Protein AF-A0AAU9NXB6-F1 (afdb_monomer)

Secondary structure (DSSP, 8-state):
----------------------BTTEEEEEEE-TT--HHHHHHHHHHHH-TT-EEEEEGGGEEEEEEES--

Structure (mmCIF, N/CA/C/O backbone):
data_AF-A0AAU9NXB6-F1
#
_entry.id   AF-A0AAU9NXB6-F1
#
loop_
_atom_site.group_PDB
_atom_site.id
_atom_site.type_symbol
_atom_site.label_atom_id
_atom_site.label_alt_id
_atom_site.label_comp_id
_atom_site.label_asym_id
_atom_site.label_entity_id
_atom_site.label_seq_id
_atom_site.pdbx_PDB_ins_code
_atom_site.Cartn_x
_atom_site.Cartn_y
_atom_site.Cartn_z
_atom_site.occupancy
_atom_site.B_iso_or_equiv
_atom_site.auth_seq_id
_atom_site.auth_comp_id
_atom_site.auth_asym_id
_atom_site.auth_atom_id
_atom_site.pdbx_PDB_model_num
ATOM 1 N N . MET A 1 1 ? 0.799 -30.426 -34.381 1.00 42.09 1 MET A N 1
ATOM 2 C CA . MET A 1 1 ? 1.077 -28.975 -34.424 1.00 42.09 1 MET A CA 1
ATOM 3 C C . MET A 1 1 ? 0.694 -28.375 -33.078 1.00 42.09 1 MET A C 1
ATOM 5 O O . MET A 1 1 ? -0.444 -28.544 -32.676 1.00 42.09 1 MET A O 1
ATOM 9 N N . ALA A 1 2 ? 1.685 -27.779 -32.401 1.00 43.25 2 ALA A N 1
ATOM 10 C CA . ALA A 1 2 ? 1.621 -26.818 -31.287 1.00 43.25 2 ALA A CA 1
ATOM 11 C C . ALA A 1 2 ? 0.634 -27.118 -30.136 1.00 43.25 2 ALA A C 1
ATOM 13 O O . ALA A 1 2 ? -0.523 -26.721 -30.157 1.00 43.25 2 ALA A O 1
ATOM 14 N N . SER A 1 3 ? 1.066 -27.870 -29.124 1.00 43.59 3 SER A N 1
ATOM 15 C CA . SER A 1 3 ? 1.651 -27.309 -27.886 1.00 43.59 3 SER A CA 1
ATOM 16 C C . SER A 1 3 ? 0.752 -26.289 -27.186 1.00 43.59 3 SER A C 1
ATOM 18 O O . SER A 1 3 ? 0.913 -25.080 -27.323 1.00 43.59 3 SER A O 1
ATOM 20 N N . ILE A 1 4 ? -0.180 -26.838 -26.412 1.00 50.25 4 ILE A N 1
ATOM 21 C CA . ILE A 1 4 ? -0.601 -26.412 -25.075 1.00 50.25 4 ILE A CA 1
ATOM 22 C C . ILE A 1 4 ? 0.207 -25.207 -24.541 1.00 50.25 4 ILE A C 1
ATOM 24 O O . ILE A 1 4 ? 1.318 -25.355 -24.041 1.00 50.25 4 ILE A O 1
ATOM 28 N N . LYS A 1 5 ? -0.366 -24.008 -24.640 1.00 44.03 5 LYS A N 1
ATOM 29 C CA . LYS A 1 5 ? -0.003 -22.831 -23.836 1.00 44.03 5 LYS A CA 1
ATOM 30 C C . LYS A 1 5 ? -1.220 -22.586 -22.935 1.00 44.03 5 LYS A C 1
ATOM 32 O O . LYS A 1 5 ? -2.140 -21.894 -23.338 1.00 44.03 5 LYS A O 1
ATOM 37 N N . LEU A 1 6 ? -1.435 -23.275 -21.810 1.00 45.41 6 LEU A N 1
ATOM 38 C CA . LEU A 1 6 ? -0.582 -23.331 -20.614 1.00 45.41 6 LEU A CA 1
ATOM 39 C C . LEU A 1 6 ? 0.076 -21.977 -20.319 1.00 45.41 6 LEU A C 1
ATOM 41 O O . LEU A 1 6 ? 1.284 -21.816 -20.215 1.00 45.41 6 LEU A O 1
ATOM 45 N N . SER A 1 7 ? -0.773 -20.965 -20.219 1.00 42.19 7 SER A N 1
ATOM 46 C CA . SER A 1 7 ? -0.516 -19.773 -19.420 1.00 42.19 7 SER A CA 1
ATOM 47 C C . SER A 1 7 ? -1.791 -19.565 -18.609 1.00 42.19 7 SER A C 1
ATOM 49 O O . SER A 1 7 ? -2.578 -18.667 -18.862 1.00 42.19 7 SER A O 1
ATOM 51 N N . VAL A 1 8 ? -2.164 -20.515 -17.742 1.00 43.53 8 VAL A N 1
ATOM 52 C CA . VAL 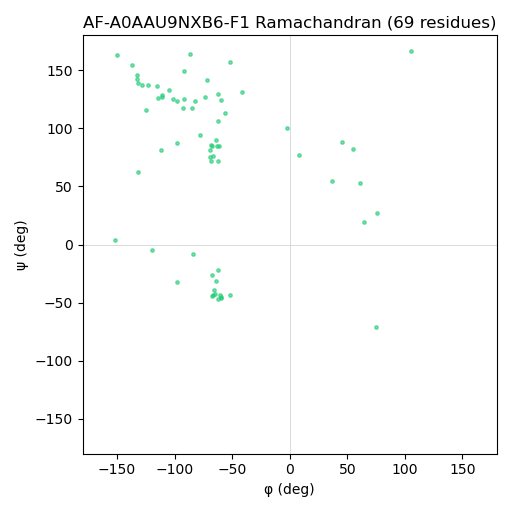A 1 8 ? -1.853 -20.391 -16.307 1.00 43.53 8 VAL A CA 1
ATOM 53 C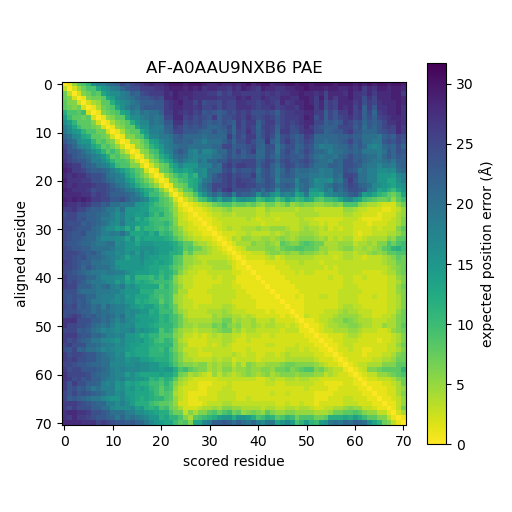 C . VAL A 1 8 ? -1.280 -19.003 -16.049 1.00 43.53 8 VAL A C 1
ATOM 55 O O . VAL A 1 8 ? -0.069 -18.810 -15.970 1.00 43.53 8 VAL A O 1
ATOM 58 N N . ALA A 1 9 ? -2.180 -18.018 -16.012 1.00 43.72 9 ALA A N 1
ATOM 59 C CA . ALA A 1 9 ? -1.979 -16.767 -15.308 1.00 43.72 9 ALA A CA 1
ATOM 60 C C . ALA A 1 9 ? -1.839 -17.154 -13.836 1.00 43.72 9 ALA A C 1
ATOM 62 O O . ALA A 1 9 ? -2.749 -17.031 -13.020 1.00 43.72 9 ALA A O 1
ATOM 63 N N . LEU A 1 10 ? -0.685 -17.753 -13.563 1.00 46.59 10 LEU A N 1
ATOM 64 C CA . LEU A 1 10 ? -0.124 -18.077 -12.287 1.00 46.59 10 LEU A CA 1
ATOM 65 C C . LEU A 1 10 ? 0.209 -16.713 -11.693 1.00 46.59 10 LEU A C 1
ATOM 67 O O . LEU A 1 10 ? 1.360 -16.285 -11.652 1.00 46.59 10 LEU A O 1
ATOM 71 N N . VAL A 1 11 ? -0.828 -15.978 -11.298 1.00 50.53 11 VAL A N 1
ATOM 72 C CA . VAL A 1 11 ? -0.687 -14.893 -10.345 1.00 50.53 11 VAL A CA 1
ATOM 73 C C . VAL A 1 11 ? -0.370 -15.616 -9.042 1.00 50.53 11 VAL A C 1
ATOM 75 O O . VAL A 1 11 ? -1.239 -15.839 -8.203 1.00 50.53 11 VAL A O 1
ATOM 78 N N . ILE A 1 12 ? 0.876 -16.094 -8.923 1.00 50.69 12 ILE A N 1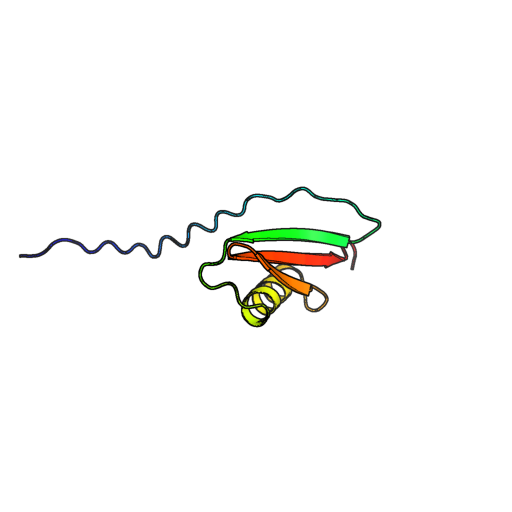
ATOM 79 C CA . ILE A 1 12 ? 1.451 -16.469 -7.644 1.00 50.69 12 ILE A CA 1
ATOM 80 C C . ILE A 1 12 ? 1.498 -15.149 -6.890 1.00 50.69 12 ILE A C 1
ATOM 82 O O . ILE A 1 12 ? 2.445 -14.370 -7.003 1.00 50.69 12 ILE A O 1
ATOM 86 N N . ILE A 1 13 ? 0.424 -14.857 -6.167 1.00 57.34 13 ILE A N 1
ATOM 87 C CA . ILE A 1 13 ? 0.441 -13.867 -5.109 1.00 57.34 13 ILE A CA 1
ATOM 88 C C . ILE A 1 13 ? 1.347 -14.496 -4.052 1.00 57.34 13 ILE A C 1
ATOM 90 O O . ILE A 1 13 ? 0.883 -15.200 -3.158 1.00 57.34 13 ILE A O 1
ATOM 94 N N . LEU A 1 14 ? 2.664 -14.314 -4.197 1.00 48.03 14 LEU A N 1
ATOM 95 C CA . LEU A 1 14 ? 3.622 -14.517 -3.117 1.00 48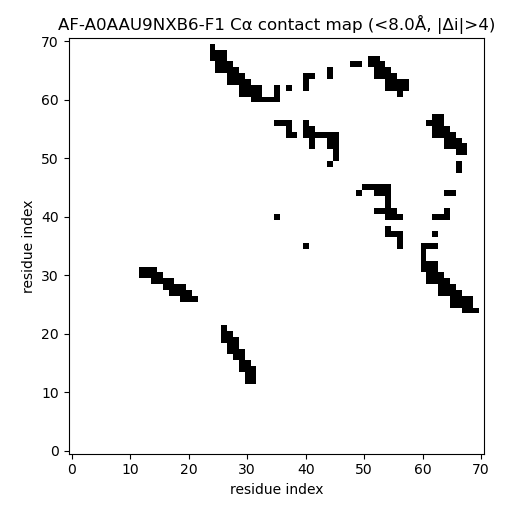.03 14 LEU A CA 1
ATOM 96 C C . LEU A 1 14 ? 3.323 -13.422 -2.090 1.00 48.03 14 LEU A C 1
ATOM 98 O O . LEU A 1 14 ? 3.988 -12.389 -2.024 1.00 48.03 14 LEU A O 1
ATOM 102 N N . ALA A 1 15 ? 2.245 -13.627 -1.333 1.00 48.59 15 ALA A N 1
ATOM 103 C CA . ALA A 1 15 ? 1.976 -12.925 -0.099 1.00 48.59 15 ALA A CA 1
ATOM 104 C C . ALA A 1 15 ? 3.012 -13.434 0.901 1.00 48.59 15 ALA A C 1
ATOM 106 O O . ALA A 1 15 ? 2.760 -14.344 1.687 1.00 48.59 15 ALA A O 1
ATOM 107 N N . ILE A 1 16 ? 4.220 -12.879 0.823 1.00 50.91 16 ILE A N 1
ATOM 108 C CA . ILE A 1 16 ? 5.143 -12.937 1.945 1.00 50.91 16 ILE A CA 1
ATOM 109 C C . ILE A 1 16 ? 4.412 -12.176 3.046 1.00 50.91 16 ILE A C 1
ATOM 111 O O . ILE A 1 16 ? 4.221 -10.964 2.942 1.00 50.91 16 ILE A O 1
ATOM 115 N N . VAL A 1 17 ? 3.900 -12.917 4.030 1.00 50.50 17 VAL A N 1
ATOM 116 C CA . VAL A 1 17 ? 3.247 -12.388 5.227 1.00 50.50 17 VAL A CA 1
ATOM 117 C C . VAL A 1 17 ? 4.308 -11.586 5.978 1.00 50.50 17 VAL A C 1
ATOM 119 O O . VAL A 1 17 ? 5.040 -12.106 6.816 1.00 50.50 17 VAL A O 1
ATOM 122 N N . GLY A 1 18 ? 4.464 -10.328 5.566 1.00 47.00 18 GLY A N 1
ATOM 123 C CA . GLY A 1 18 ? 5.315 -9.341 6.201 1.00 47.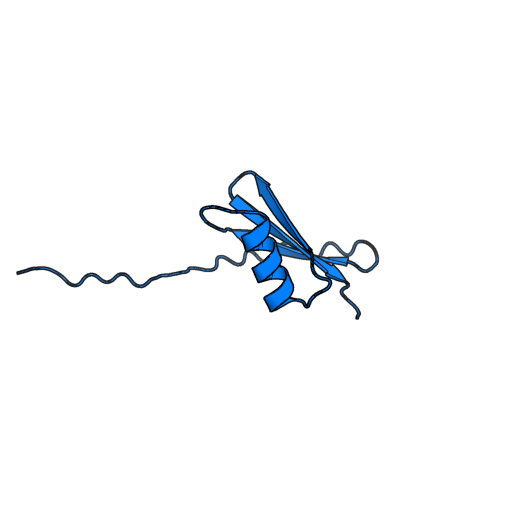00 18 GLY A CA 1
ATOM 124 C C . GLY A 1 18 ? 4.800 -9.110 7.611 1.00 47.00 18 GLY A C 1
ATOM 125 O O . GLY A 1 18 ? 3.603 -8.943 7.829 1.00 47.00 18 GLY A O 1
ATOM 126 N N . THR A 1 19 ? 5.725 -9.188 8.552 1.00 50.56 19 THR A N 1
ATOM 127 C CA . THR A 1 19 ? 5.544 -9.126 9.996 1.00 50.56 19 THR A CA 1
ATOM 128 C C . THR A 1 19 ? 4.535 -8.060 10.435 1.00 50.56 19 THR A C 1
ATOM 130 O O . THR A 1 19 ? 4.610 -6.900 10.032 1.00 50.56 19 THR A O 1
ATOM 133 N N . HIS A 1 20 ? 3.602 -8.457 11.308 1.00 47.50 20 HIS A N 1
ATOM 134 C CA . HIS A 1 20 ? 2.748 -7.546 12.068 1.00 47.50 20 HIS A CA 1
ATOM 135 C C . HIS A 1 20 ? 3.639 -6.672 12.963 1.00 47.50 20 HIS A C 1
ATOM 137 O O . HIS A 1 20 ? 3.897 -7.006 14.117 1.00 47.50 20 HIS A O 1
ATOM 143 N N . MET A 1 21 ? 4.167 -5.571 12.431 1.00 48.22 21 MET A N 1
ATOM 144 C CA . MET A 1 21 ? 4.822 -4.555 13.245 1.00 48.22 21 MET A CA 1
ATOM 145 C C . MET A 1 21 ? 3.721 -3.732 13.904 1.00 48.22 21 MET A C 1
ATOM 147 O O . MET A 1 21 ? 3.165 -2.820 13.300 1.00 48.22 21 MET A O 1
ATOM 151 N N . ILE A 1 22 ? 3.363 -4.128 15.128 1.00 50.59 22 ILE A N 1
ATOM 152 C CA . ILE A 1 22 ? 2.408 -3.429 15.990 1.00 50.59 22 ILE A CA 1
ATOM 153 C C . ILE A 1 22 ? 3.063 -2.109 16.404 1.00 50.59 22 ILE A C 1
ATOM 155 O O . ILE A 1 22 ? 3.725 -2.023 17.435 1.00 50.59 22 ILE A O 1
ATOM 159 N N . ASN A 1 23 ? 2.919 -1.084 15.568 1.00 45.06 23 ASN A N 1
ATOM 160 C CA . ASN A 1 23 ? 3.227 0.285 15.949 1.00 45.06 23 ASN A CA 1
ATOM 161 C C . ASN 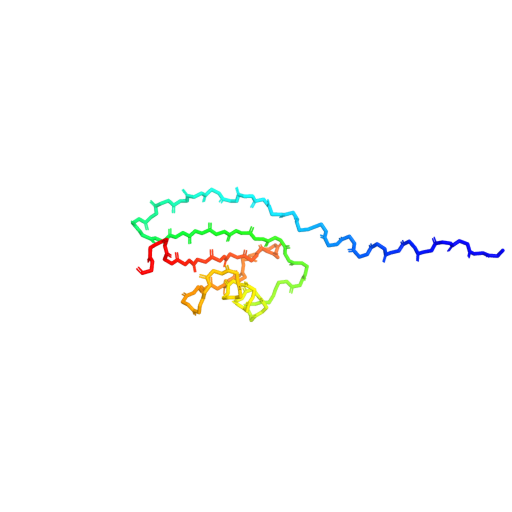A 1 23 ? 1.904 0.960 16.340 1.00 45.06 23 ASN A C 1
ATOM 163 O O . ASN A 1 23 ? 1.198 1.523 15.503 1.00 45.06 23 ASN A O 1
ATOM 167 N N . GLY A 1 24 ? 1.530 0.809 17.613 1.00 54.25 24 GLY A N 1
ATOM 168 C CA . GLY A 1 24 ? 0.385 1.476 18.242 1.00 54.25 24 GLY A CA 1
ATOM 169 C C . GLY A 1 24 ? -0.983 0.919 17.850 1.00 54.25 24 GLY A C 1
ATOM 170 O O . GLY A 1 24 ? -1.619 0.274 18.668 1.00 54.25 24 GLY A O 1
ATOM 171 N N . GLU A 1 25 ? -1.438 1.145 16.618 1.00 70.06 25 GLU A N 1
ATOM 172 C CA . GLU A 1 25 ? -2.777 0.750 16.125 1.00 70.06 25 GLU A CA 1
ATOM 173 C C . GLU A 1 25 ? -2.795 0.491 14.605 1.00 70.06 25 GLU A C 1
ATOM 175 O O . GLU A 1 25 ? -3.845 0.214 14.019 1.00 70.06 25 GLU A O 1
ATOM 180 N N . GLN A 1 26 ? -1.636 0.573 13.942 1.00 75.25 26 GLN A N 1
ATOM 181 C CA . GLN A 1 26 ? -1.513 0.408 12.496 1.00 75.25 26 GLN A CA 1
ATOM 182 C C . GLN A 1 26 ? -0.997 -0.985 12.139 1.00 75.25 26 GLN A C 1
ATOM 184 O O . GLN A 1 26 ? 0.058 -1.426 12.589 1.00 75.25 26 GLN A O 1
ATOM 189 N N . CYS A 1 27 ? -1.761 -1.669 11.298 1.00 82.62 27 CYS A N 1
ATOM 190 C CA . CYS A 1 27 ? -1.433 -2.939 10.683 1.00 82.62 27 CYS A CA 1
ATOM 191 C C . CYS A 1 27 ? -0.757 -2.695 9.336 1.00 82.62 27 CYS A C 1
ATOM 193 O O . CYS A 1 27 ? -1.064 -1.726 8.638 1.00 82.62 27 CYS A O 1
ATOM 195 N N . GLN A 1 28 ? 0.130 -3.610 8.951 1.00 86.81 28 GLN A N 1
ATOM 196 C CA . GLN A 1 28 ? 0.829 -3.560 7.677 1.00 86.81 28 GLN A CA 1
ATOM 197 C C . GLN A 1 28 ? 0.793 -4.916 6.967 1.00 86.81 28 GLN A C 1
ATOM 199 O O . GLN A 1 28 ? 0.845 -5.967 7.599 1.00 86.81 28 GLN A O 1
ATOM 204 N N . ALA A 1 29 ? 0.725 -4.883 5.640 1.00 84.69 29 ALA A N 1
ATOM 205 C CA . ALA A 1 29 ? 0.936 -6.018 4.752 1.00 84.69 29 ALA A CA 1
ATOM 206 C C . ALA A 1 29 ? 1.795 -5.578 3.569 1.00 84.69 29 ALA A C 1
ATOM 208 O O . ALA A 1 29 ? 1.817 -4.405 3.200 1.00 84.69 29 ALA A O 1
ATOM 209 N N . THR A 1 30 ? 2.498 -6.524 2.962 1.00 88.12 30 THR A N 1
ATOM 210 C CA . THR A 1 30 ? 3.355 -6.273 1.804 1.00 88.12 30 THR A CA 1
ATOM 211 C C . THR A 1 30 ? 3.081 -7.299 0.716 1.00 88.12 30 THR A C 1
ATOM 213 O O . THR A 1 30 ? 2.948 -8.484 1.013 1.00 88.12 30 THR A O 1
ATOM 216 N N . TRP A 1 31 ? 3.037 -6.864 -0.542 1.00 82.12 31 TRP A N 1
ATOM 217 C CA . TRP A 1 31 ? 2.869 -7.737 -1.706 1.00 82.12 31 TRP A CA 1
ATOM 218 C C . TRP A 1 31 ? 3.882 -7.398 -2.788 1.00 82.12 31 TRP A C 1
ATOM 220 O O . TRP A 1 31 ? 4.151 -6.228 -3.040 1.00 82.12 31 TRP A O 1
ATOM 230 N N . HIS A 1 32 ? 4.405 -8.404 -3.479 1.00 83.88 32 HIS A N 1
ATOM 231 C CA . HIS A 1 32 ? 5.200 -8.169 -4.679 1.00 83.88 32 HIS A CA 1
ATOM 232 C C . HIS A 1 32 ? 4.281 -7.965 -5.882 1.00 83.88 32 HIS A C 1
ATOM 234 O O . HIS A 1 32 ? 3.461 -8.826 -6.200 1.00 83.88 32 HIS A O 1
ATOM 240 N N . ILE A 1 33 ? 4.424 -6.824 -6.556 1.00 81.00 33 ILE A N 1
ATOM 241 C CA . ILE A 1 33 ? 3.641 -6.470 -7.739 1.00 81.00 33 ILE A CA 1
ATOM 242 C C . ILE A 1 33 ? 4.611 -6.144 -8.875 1.00 81.00 33 ILE A C 1
ATOM 244 O O . ILE A 1 33 ? 5.350 -5.157 -8.821 1.00 81.00 33 ILE A O 1
ATOM 248 N N . LEU A 1 34 ? 4.586 -6.960 -9.935 1.00 75.44 34 LEU A N 1
ATOM 249 C CA . LEU A 1 34 ? 5.243 -6.613 -11.196 1.00 75.44 34 LEU A CA 1
ATOM 250 C C . LEU A 1 34 ? 4.630 -5.307 -11.716 1.00 75.44 34 LEU A C 1
ATOM 252 O O . LEU A 1 34 ? 3.417 -5.221 -11.884 1.00 75.44 34 LEU A O 1
ATOM 256 N N . PHE A 1 35 ? 5.465 -4.295 -11.958 1.00 79.31 35 PHE A N 1
ATOM 257 C CA . PHE A 1 35 ? 5.031 -2.920 -12.251 1.00 79.31 35 PHE A CA 1
ATOM 258 C C . PHE A 1 35 ? 4.234 -2.275 -11.114 1.00 79.31 35 PHE A C 1
ATOM 260 O O . PHE A 1 35 ? 3.140 -1.741 -11.305 1.00 79.31 35 PHE A O 1
ATOM 267 N N . CYS A 1 36 ? 4.809 -2.295 -9.916 1.00 82.50 36 CYS A N 1
ATOM 268 C CA . CYS A 1 36 ? 4.257 -1.593 -8.773 1.00 82.50 36 CYS A CA 1
ATOM 269 C C . CYS A 1 36 ? 4.079 -0.093 -9.081 1.00 82.50 36 CYS A C 1
ATOM 271 O O . CYS A 1 36 ? 5.031 0.657 -9.296 1.00 82.50 36 CYS A O 1
ATOM 273 N N . LYS A 1 37 ? 2.815 0.332 -9.123 1.00 87.69 37 LYS A N 1
ATOM 274 C CA . LYS A 1 37 ? 2.390 1.731 -9.181 1.00 87.69 37 LYS A CA 1
ATOM 275 C C . LYS A 1 37 ? 1.643 2.035 -7.895 1.00 87.69 37 LYS A C 1
ATOM 277 O O . LYS A 1 37 ? 0.788 1.242 -7.500 1.00 87.69 37 LYS A O 1
ATOM 282 N N . THR A 1 38 ? 1.906 3.188 -7.285 1.00 85.06 38 THR A N 1
ATOM 283 C CA . THR A 1 38 ? 1.245 3.601 -6.035 1.00 85.06 38 THR A CA 1
ATOM 284 C C . THR A 1 38 ? -0.275 3.522 -6.143 1.00 85.06 38 THR A C 1
ATOM 286 O O . THR A 1 38 ? -0.903 2.929 -5.281 1.00 85.06 38 THR A O 1
ATOM 289 N N . ILE A 1 39 ? -0.851 3.980 -7.259 1.00 87.88 39 ILE A N 1
ATOM 290 C CA . ILE A 1 39 ? -2.302 3.923 -7.504 1.00 87.88 39 ILE A CA 1
ATOM 291 C C . ILE A 1 39 ? -2.826 2.479 -7.470 1.00 87.88 39 ILE A C 1
ATOM 293 O O . ILE A 1 39 ? -3.835 2.203 -6.833 1.00 87.88 39 ILE A O 1
ATOM 297 N N . LEU A 1 40 ? -2.136 1.541 -8.129 1.00 86.94 40 LEU A N 1
ATOM 298 C CA . LEU A 1 40 ? -2.550 0.135 -8.155 1.00 86.94 40 LEU A CA 1
ATOM 299 C C . LEU A 1 40 ? -2.434 -0.498 -6.762 1.00 86.94 40 LEU A C 1
ATOM 301 O O . LEU A 1 40 ? -3.342 -1.193 -6.315 1.00 86.94 40 LEU A O 1
ATOM 305 N N . CYS A 1 41 ? -1.330 -0.216 -6.072 1.00 87.94 41 CYS A N 1
ATOM 306 C CA . CYS A 1 41 ? -1.080 -0.668 -4.709 1.00 87.94 41 CYS A CA 1
ATOM 307 C C . CYS A 1 41 ? -2.146 -0.147 -3.731 1.00 87.94 41 CYS A C 1
ATOM 309 O O . CYS A 1 41 ? -2.669 -0.901 -2.913 1.00 87.94 41 CYS A O 1
ATOM 311 N N . GLU A 1 42 ? -2.516 1.126 -3.848 1.00 90.19 42 GLU A N 1
ATOM 312 C CA . GLU A 1 42 ? -3.528 1.770 -3.018 1.00 90.19 42 GLU A CA 1
ATOM 313 C C . GLU A 1 42 ? -4.931 1.225 -3.282 1.00 90.19 42 GLU A C 1
ATOM 315 O O . GLU A 1 42 ? -5.639 0.900 -2.331 1.00 90.19 42 GLU A O 1
ATOM 320 N N . VAL A 1 43 ? -5.319 1.037 -4.547 1.00 89.56 43 VAL A N 1
ATOM 321 C CA . VAL A 1 43 ? -6.611 0.426 -4.902 1.00 89.56 43 VAL A CA 1
ATOM 322 C C . VAL A 1 43 ? -6.720 -0.993 -4.337 1.00 89.56 43 VAL A C 1
ATOM 324 O O . VAL A 1 43 ? -7.734 -1.329 -3.727 1.00 89.56 43 VAL A O 1
ATOM 327 N N . LEU A 1 44 ? -5.671 -1.813 -4.467 1.00 87.06 44 LEU A N 1
ATOM 328 C CA . LEU A 1 44 ? -5.643 -3.172 -3.909 1.00 87.06 44 LEU A CA 1
ATOM 329 C C . LEU A 1 44 ? -5.698 -3.172 -2.376 1.00 87.06 44 LEU A C 1
ATOM 331 O O . LEU A 1 44 ? -6.433 -3.953 -1.769 1.00 87.06 44 LEU A O 1
ATOM 335 N N . CYS A 1 45 ? -4.948 -2.273 -1.745 1.00 89.62 45 CYS A N 1
ATOM 336 C CA . CYS A 1 45 ? -4.937 -2.106 -0.298 1.00 89.62 45 CYS A CA 1
ATOM 337 C C . CYS A 1 45 ? -6.324 -1.693 0.223 1.00 89.62 45 CYS A C 1
ATOM 339 O O . CYS A 1 45 ? -6.862 -2.333 1.126 1.00 89.62 45 CYS A O 1
ATOM 341 N N . ARG A 1 46 ? -6.974 -0.713 -0.418 1.00 90.38 46 ARG A N 1
ATOM 342 C CA . ARG A 1 46 ? -8.332 -0.276 -0.061 1.00 90.38 46 ARG A CA 1
ATOM 343 C C . ARG A 1 46 ? -9.388 -1.345 -0.312 1.00 90.38 46 ARG A C 1
ATOM 345 O O . ARG A 1 46 ? -10.283 -1.523 0.509 1.00 90.38 46 ARG A O 1
ATOM 352 N N . SER A 1 47 ? -9.265 -2.087 -1.411 1.00 88.44 47 SER A N 1
ATOM 353 C CA . SER A 1 47 ? -10.183 -3.183 -1.734 1.00 88.44 47 SER A CA 1
ATOM 354 C C . SER A 1 47 ? -10.075 -4.359 -0.761 1.00 88.44 47 SER A C 1
ATOM 356 O O . SER A 1 47 ? -11.042 -5.098 -0.616 1.00 88.44 47 SER A O 1
ATOM 358 N N . SER A 1 48 ? -8.918 -4.559 -0.123 1.00 85.75 48 SER A N 1
ATOM 359 C CA . SER A 1 48 ? -8.682 -5.689 0.787 1.00 85.75 48 SER A CA 1
ATOM 360 C C . SER A 1 48 ? -8.853 -5.337 2.265 1.00 85.75 48 SER A C 1
ATOM 362 O O . SER A 1 48 ? -9.259 -6.195 3.047 1.00 85.75 48 SER A O 1
ATOM 364 N N . ARG A 1 49 ? -8.532 -4.101 2.666 1.00 87.56 49 ARG A N 1
ATOM 365 C CA . ARG A 1 49 ? -8.490 -3.668 4.075 1.00 87.56 49 ARG A CA 1
ATOM 366 C C . ARG A 1 49 ? -9.444 -2.518 4.414 1.00 87.56 49 ARG A C 1
ATOM 368 O O . ARG A 1 49 ? -9.561 -2.169 5.583 1.00 87.56 49 ARG A O 1
ATOM 375 N N . GLY A 1 50 ? -10.145 -1.960 3.427 1.00 85.62 50 GLY A N 1
ATOM 376 C CA . GLY A 1 50 ? -11.121 -0.882 3.603 1.00 85.62 50 GLY A CA 1
ATOM 377 C C . GLY A 1 50 ? -10.621 0.483 3.129 1.00 85.62 50 GLY A C 1
ATOM 378 O O . GLY A 1 50 ? -9.438 0.695 2.881 1.00 85.62 50 GLY A O 1
ATOM 379 N N . VAL A 1 51 ? -11.536 1.446 3.005 1.00 86.56 51 VAL A N 1
ATOM 380 C CA . VAL A 1 51 ? -11.276 2.754 2.368 1.00 86.56 51 VAL A CA 1
ATOM 381 C C . VAL A 1 51 ? -10.206 3.609 3.057 1.00 86.56 51 VAL A C 1
ATOM 383 O O . VAL A 1 51 ? -9.623 4.476 2.411 1.00 86.56 51 VAL A O 1
ATOM 386 N N . LEU A 1 52 ? -9.938 3.359 4.343 1.00 85.88 52 LEU A N 1
ATOM 387 C CA . LEU A 1 52 ? -8.915 4.054 5.133 1.00 85.88 52 LEU A CA 1
ATOM 388 C C . LEU A 1 52 ? -7.508 3.464 4.954 1.00 85.88 52 LEU A C 1
ATOM 390 O O . LEU A 1 52 ? -6.535 4.036 5.447 1.00 85.88 52 LEU A O 1
ATOM 394 N N . ALA A 1 53 ? -7.389 2.331 4.263 1.00 89.00 53 ALA A N 1
ATOM 395 C CA . ALA A 1 53 ? -6.112 1.695 4.006 1.00 89.00 53 ALA A CA 1
ATOM 396 C C . ALA A 1 53 ? -5.291 2.492 2.976 1.00 89.00 53 ALA A C 1
ATOM 398 O O . ALA A 1 53 ? -5.818 3.019 1.991 1.00 89.00 53 ALA A O 1
ATOM 399 N N . LYS A 1 54 ? -3.979 2.572 3.198 1.00 90.75 54 LYS A N 1
ATOM 400 C CA . LYS A 1 54 ? -3.019 3.296 2.362 1.00 90.75 54 LYS A CA 1
ATOM 401 C C . LYS A 1 54 ? -2.053 2.318 1.722 1.00 90.75 54 LYS A C 1
ATOM 403 O O . LYS A 1 54 ? -1.404 1.548 2.419 1.00 90.75 54 LYS A O 1
ATOM 408 N N . GLY A 1 55 ? -1.938 2.366 0.399 1.00 90.81 55 GLY A N 1
ATOM 409 C CA . GLY A 1 55 ? -0.938 1.603 -0.341 1.00 90.81 55 GLY A CA 1
ATOM 410 C C . GLY A 1 55 ? 0.199 2.501 -0.813 1.00 90.81 55 GLY A C 1
ATOM 411 O O . GLY A 1 55 ? -0.046 3.553 -1.397 1.00 90.81 55 GLY A O 1
ATOM 412 N N . GLN A 1 56 ? 1.438 2.074 -0.605 1.00 91.25 56 GLN A N 1
ATOM 413 C CA . GLN A 1 56 ? 2.637 2.737 -1.091 1.00 91.25 56 GLN A CA 1
ATOM 414 C C . GLN A 1 56 ? 3.523 1.753 -1.845 1.00 91.25 56 GLN A C 1
ATOM 416 O O . GLN A 1 56 ? 3.737 0.623 -1.417 1.00 91.25 56 GLN A O 1
ATOM 421 N N . CYS A 1 57 ? 4.068 2.196 -2.974 1.00 89.50 57 CYS A N 1
ATOM 422 C CA . CYS A 1 57 ? 5.058 1.417 -3.693 1.00 89.50 57 CYS A CA 1
ATOM 423 C C . CYS A 1 57 ? 6.461 1.665 -3.119 1.00 89.50 57 CYS A C 1
ATOM 425 O O . CYS A 1 57 ? 6.966 2.787 -3.154 1.00 89.50 57 CYS A O 1
ATOM 427 N N . MET A 1 58 ? 7.070 0.614 -2.590 1.00 87.19 58 MET A N 1
ATOM 428 C CA . MET A 1 58 ? 8.463 0.536 -2.171 1.00 87.19 58 MET A CA 1
ATOM 429 C C . MET A 1 58 ? 9.388 0.149 -3.347 1.00 87.19 58 MET A C 1
ATOM 431 O O . MET A 1 58 ? 8.927 -0.376 -4.371 1.00 87.19 58 MET A O 1
ATOM 435 N N . PRO A 1 59 ? 10.714 0.354 -3.201 1.00 83.12 59 PRO A N 1
ATOM 436 C CA . PRO A 1 59 ? 11.711 -0.157 -4.139 1.00 83.12 59 PRO A CA 1
ATOM 437 C C . PRO A 1 59 ? 11.552 -1.662 -4.406 1.00 83.12 59 PRO A C 1
ATOM 439 O O . PRO A 1 59 ? 10.997 -2.399 -3.594 1.00 83.12 59 PRO A O 1
ATOM 442 N N . HIS A 1 60 ? 12.055 -2.129 -5.551 1.00 82.12 60 HIS A N 1
ATOM 443 C CA . HIS A 1 60 ? 11.977 -3.537 -5.984 1.00 82.12 60 HIS A CA 1
ATOM 444 C C . HIS A 1 60 ? 10.561 -4.073 -6.255 1.00 82.12 60 HIS A C 1
ATOM 446 O O . HIS A 1 60 ? 10.352 -5.284 -6.313 1.00 82.12 60 HIS A O 1
ATOM 452 N N . GLY A 1 61 ? 9.586 -3.188 -6.474 1.00 81.69 61 GLY A N 1
ATOM 453 C CA . GLY A 1 61 ? 8.232 -3.600 -6.846 1.00 81.69 61 GLY A CA 1
ATOM 454 C C . GLY A 1 61 ? 7.423 -4.160 -5.677 1.00 81.69 61 GLY A C 1
ATOM 455 O O . GLY A 1 61 ? 6.537 -4.990 -5.880 1.00 81.69 61 GLY A O 1
ATOM 456 N N . VAL A 1 62 ? 7.730 -3.730 -4.454 1.00 86.88 62 VAL A N 1
ATOM 457 C CA . VAL A 1 62 ? 6.984 -4.117 -3.256 1.00 86.88 62 VAL A CA 1
ATOM 458 C C . VAL A 1 62 ? 5.881 -3.094 -3.009 1.00 86.88 62 VAL A C 1
ATOM 460 O O . VAL A 1 62 ? 6.131 -1.905 -2.903 1.00 86.88 62 VAL A O 1
ATOM 463 N N . CYS A 1 63 ? 4.642 -3.541 -2.908 1.00 88.44 63 CYS A N 1
ATOM 464 C CA . CYS A 1 63 ? 3.513 -2.743 -2.458 1.00 88.44 63 CYS A CA 1
ATOM 465 C C . CYS A 1 63 ? 3.348 -2.921 -0.950 1.00 88.44 63 CYS A C 1
ATOM 467 O O . CYS A 1 63 ? 3.088 -4.028 -0.489 1.00 88.44 63 CYS A O 1
ATOM 469 N N . GLN A 1 64 ? 3.493 -1.844 -0.188 1.00 90.75 64 GLN A N 1
ATOM 470 C CA . GLN A 1 64 ? 3.244 -1.787 1.245 1.00 90.75 64 GLN A CA 1
ATOM 471 C C . GLN A 1 64 ? 1.857 -1.211 1.497 1.00 90.75 64 GLN A C 1
ATOM 473 O O . GLN A 1 64 ? 1.556 -0.098 1.086 1.00 90.75 64 GLN A O 1
ATOM 478 N N . CYS A 1 65 ? 1.024 -1.952 2.205 1.00 90.19 65 CYS A N 1
ATOM 479 C CA . CYS A 1 65 ? -0.303 -1.539 2.615 1.00 90.19 65 CYS A CA 1
ATOM 480 C C . CYS A 1 65 ? -0.347 -1.344 4.115 1.00 90.19 65 CYS A C 1
ATOM 482 O O . CYS A 1 65 ? 0.038 -2.248 4.853 1.00 90.19 65 CYS A O 1
ATOM 48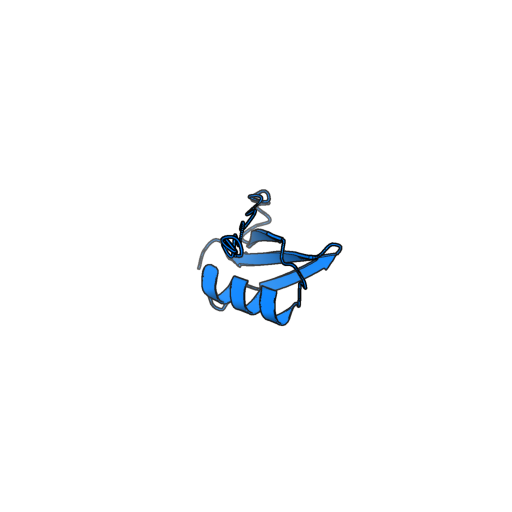4 N N . THR A 1 66 ? -0.829 -0.192 4.558 1.00 90.00 66 THR A N 1
ATOM 485 C CA . THR A 1 66 ? -1.011 0.142 5.968 1.00 90.00 66 THR A CA 1
ATOM 486 C C . THR A 1 66 ? -2.465 0.504 6.234 1.00 90.00 66 THR A C 1
ATOM 488 O O . THR A 1 66 ? -3.104 1.188 5.437 1.00 90.00 66 THR A O 1
ATOM 491 N N . TRP A 1 67 ? -3.031 0.014 7.331 1.00 88.50 67 TRP A N 1
ATOM 492 C CA . TRP A 1 67 ? -4.412 0.301 7.730 1.00 88.50 67 TRP A CA 1
ATOM 493 C C . TRP A 1 67 ? -4.536 0.268 9.251 1.00 88.50 67 TRP A C 1
ATOM 495 O O . TRP A 1 67 ? -3.672 -0.283 9.925 1.00 88.50 67 TRP A O 1
ATOM 505 N N . ASN A 1 68 ? -5.603 0.836 9.808 1.00 84.56 68 ASN A N 1
ATOM 506 C CA . ASN A 1 68 ? -5.856 0.731 11.245 1.00 84.56 68 ASN A CA 1
ATOM 507 C C . ASN A 1 68 ? -6.335 -0.688 11.572 1.00 84.56 68 ASN A C 1
ATOM 509 O O . ASN A 1 68 ? -7.277 -1.179 10.951 1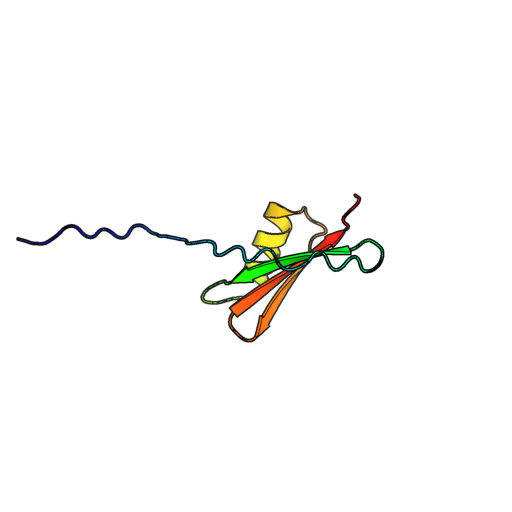.00 84.56 68 ASN A O 1
ATOM 513 N N . CYS A 1 69 ? -5.685 -1.362 12.521 1.00 77.69 69 CYS A N 1
ATOM 514 C CA . CYS A 1 69 ? -6.053 -2.725 12.908 1.00 77.69 69 CYS A CA 1
ATOM 515 C C . CYS A 1 69 ? -7.457 -2.795 13.530 1.00 77.69 69 CYS A C 1
ATOM 517 O O . CYS A 1 69 ? -8.137 -3.807 13.368 1.00 77.69 69 CYS A O 1
ATOM 519 N N . HIS A 1 70 ? -7.870 -1.730 14.223 1.00 67.44 70 HIS A N 1
ATOM 520 C CA . HIS A 1 70 ? -9.213 -1.556 14.767 1.00 67.44 70 HIS A CA 1
ATOM 521 C C . HIS A 1 70 ? -9.945 -0.438 14.003 1.00 67.44 70 HIS A C 1
ATOM 523 O O . HIS A 1 70 ? -9.368 0.642 13.842 1.00 67.44 70 HIS A O 1
ATOM 529 N N . PRO A 1 71 ? -11.157 -0.702 13.482 1.00 58.47 71 PRO A N 1
ATOM 530 C CA . PRO A 1 71 ? -12.019 0.312 12.880 1.00 58.47 71 PRO A CA 1
ATOM 531 C C . PRO A 1 71 ? -12.687 1.217 13.921 1.00 58.47 71 PRO A C 1
ATOM 533 O O . PRO A 1 71 ? -12.959 0.736 15.045 1.00 58.47 71 PRO A O 1
#

Foldseek 3Di:
DDDDPPPPVVPVFPFPQPDQPCPPFKGKGKTADDPQDQVVLQVVLCVVPNPQKGWDADPPRMIMIMDGNPD

Nearest PDB structures (foldseek):
  8hc1-assembly1_G  TM=4.654E-01  e=1.605E+00  Helicobacter pylori 26695
  4hi0-assembly1_D  TM=4.718E-01  e=2.404E+00  Helicobacter pylori 26695
  3icl-assembly2_B  TM=6.139E-01  e=4.710E+00  Methylococcus capsulatus
  4uer-assembly1_F  TM=4.860E-01  e=3.849E+00  Lachancea kluyveri
  7t31-assembly3_C  TM=3.968E-01  e=3.849E+00  Clostridioides difficile R20291

pLDDT: mean 72.21, std 18.44, range [42.09, 91.25]

Radius of gyration: 15.2 Å; Cα contacts (8 Å, |Δi|>4): 113; chains: 1; bounding box: 24×33×53 Å

Sequence (71 aa):
MASIKLSVALVIILAIVGTHMINGEQCQATWHILFCKTILCEVLCRSSRGVLAKGQCMPHGVCQCTWNCHP

Mean predicted aligned error: 12.36 Å

Organism: NCBI:txid75947

Solvent-accessible surface area (backbone atoms only — not comparable to ful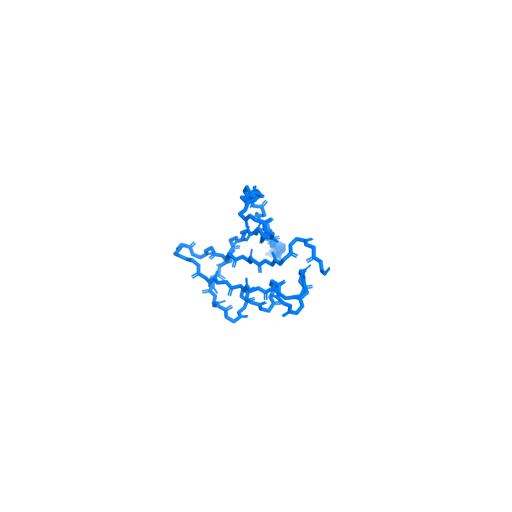l-atom values): 4238 Å² total; per-residue (Å²): 136,83,80,85,76,87,66,77,81,72,76,73,75,61,64,55,82,46,70,78,58,80,60,94,57,39,37,47,44,41,37,72,33,91,84,51,38,41,69,60,30,21,52,52,26,22,75,74,70,36,85,81,21,45,25,40,54,47,82,96,28,29,26,38,26,39,31,62,71,69,132